Protein AF-A0A933R357-F1 (afdb_monomer_lite)

Radius of gyration: 15.15 Å; chains: 1; bounding box: 40×26×39 Å

Structure (mmCIF, N/CA/C/O backbone):
data_AF-A0A933R357-F1
#
_entry.id   AF-A0A933R357-F1
#
loop_
_atom_site.group_PDB
_atom_site.id
_atom_site.type_symbol
_atom_site.label_at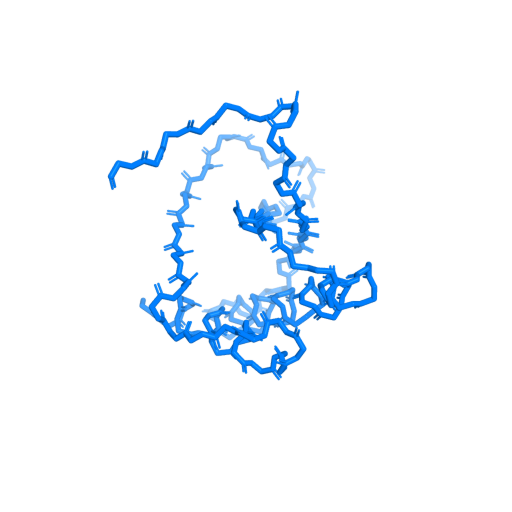om_id
_atom_site.label_alt_id
_atom_site.label_comp_id
_atom_site.label_asym_id
_atom_site.label_entity_id
_atom_site.label_seq_id
_atom_site.pdbx_PDB_ins_code
_atom_site.Cartn_x
_atom_site.Cartn_y
_atom_site.Cartn_z
_atom_site.occupancy
_atom_site.B_iso_or_equiv
_atom_site.auth_seq_id
_atom_site.auth_comp_id
_atom_site.auth_asym_id
_atom_site.auth_atom_id
_atom_site.pdbx_PDB_model_num
ATOM 1 N N . MET A 1 1 ? -2.578 -10.734 -13.767 1.00 63.75 1 MET A N 1
ATOM 2 C CA . MET A 1 1 ? -3.116 -11.257 -12.483 1.00 63.75 1 MET A CA 1
ATOM 3 C C . MET A 1 1 ? -2.096 -11.210 -11.349 1.00 63.75 1 MET A C 1
ATOM 5 O O . MET A 1 1 ? -2.511 -11.008 -10.215 1.00 63.75 1 MET A O 1
ATOM 9 N N . GLU A 1 2 ? -0.793 -11.350 -11.615 1.00 88.88 2 GLU A N 1
ATOM 10 C CA . GLU A 1 2 ? 0.225 -11.398 -10.553 1.00 88.88 2 GLU A CA 1
ATOM 11 C C . GLU A 1 2 ? 0.375 -10.117 -9.728 1.00 88.88 2 GLU A C 1
ATOM 13 O O . GLU A 1 2 ? 0.449 -10.218 -8.507 1.00 88.88 2 GLU A O 1
ATOM 18 N N . LEU A 1 3 ? 0.333 -8.926 -10.341 1.00 90.88 3 LEU A N 1
ATOM 19 C CA . LEU A 1 3 ? 0.472 -7.668 -9.595 1.00 90.88 3 LEU A CA 1
ATOM 20 C C . LEU A 1 3 ? -0.577 -7.529 -8.479 1.00 90.88 3 LEU A C 1
ATOM 22 O O . LEU A 1 3 ? -0.229 -7.236 -7.341 1.00 90.88 3 LEU A O 1
ATOM 26 N N . ARG A 1 4 ? -1.855 -7.835 -8.759 1.00 94.25 4 ARG A N 1
ATOM 27 C CA . ARG A 1 4 ? -2.924 -7.810 -7.739 1.00 94.25 4 ARG A CA 1
ATOM 28 C C . ARG A 1 4 ? -2.623 -8.741 -6.564 1.00 94.25 4 ARG A C 1
ATOM 30 O O . ARG A 1 4 ? -2.909 -8.389 -5.425 1.00 94.25 4 ARG A O 1
ATOM 37 N N . ARG A 1 5 ? -2.055 -9.920 -6.833 1.00 94.94 5 ARG A N 1
ATOM 38 C CA . ARG A 1 5 ? -1.668 -10.870 -5.784 1.00 94.94 5 ARG A CA 1
ATOM 39 C C . ARG A 1 5 ? -0.521 -10.310 -4.944 1.00 94.94 5 ARG A C 1
ATOM 41 O O . ARG A 1 5 ? -0.648 -10.281 -3.730 1.00 94.94 5 ARG A 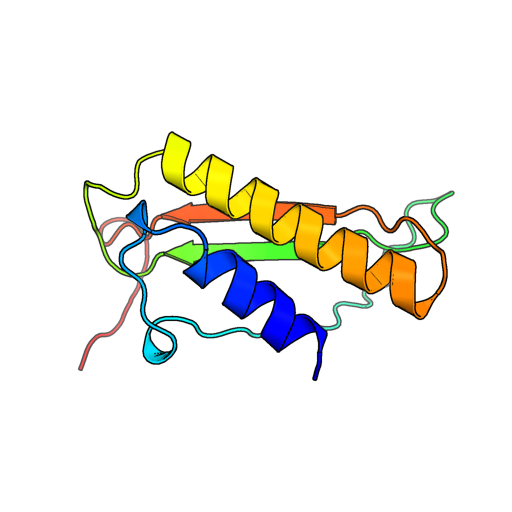O 1
ATOM 48 N N . LEU A 1 6 ? 0.535 -9.797 -5.577 1.00 95.44 6 LEU A N 1
ATOM 49 C CA . LEU A 1 6 ? 1.687 -9.210 -4.882 1.00 95.44 6 LEU A CA 1
ATOM 50 C C . LEU A 1 6 ? 1.289 -8.028 -3.991 1.00 95.44 6 LEU A C 1
ATOM 52 O O . LEU A 1 6 ? 1.706 -7.956 -2.839 1.00 95.44 6 LEU A O 1
ATOM 56 N N . LEU A 1 7 ? 0.441 -7.131 -4.499 1.00 96.56 7 LEU A N 1
ATOM 57 C CA . LEU A 1 7 ? -0.069 -5.996 -3.728 1.00 96.56 7 LEU A CA 1
ATOM 58 C C . LEU A 1 7 ? -0.938 -6.458 -2.547 1.00 96.56 7 LEU A C 1
ATOM 60 O O . LEU A 1 7 ? -0.808 -5.935 -1.442 1.00 96.56 7 LEU A O 1
ATOM 64 N N . ARG A 1 8 ? -1.782 -7.479 -2.743 1.00 96.62 8 ARG A N 1
ATOM 65 C CA . ARG A 1 8 ? -2.579 -8.071 -1.657 1.00 96.62 8 ARG A CA 1
ATOM 66 C C . ARG A 1 8 ? -1.692 -8.706 -0.588 1.00 96.62 8 ARG A C 1
ATOM 68 O O . ARG A 1 8 ? -1.906 -8.462 0.597 1.00 96.62 8 ARG A O 1
ATOM 75 N N . ASP A 1 9 ? -0.701 -9.490 -0.997 1.00 96.81 9 ASP A N 1
ATOM 76 C CA . ASP A 1 9 ? 0.241 -10.149 -0.092 1.00 96.81 9 ASP A CA 1
ATOM 77 C C . ASP A 1 9 ? 1.039 -9.103 0.710 1.00 96.81 9 ASP A C 1
ATOM 79 O O . ASP A 1 9 ? 1.212 -9.251 1.922 1.00 96.81 9 ASP A O 1
ATOM 83 N N . ALA A 1 10 ? 1.435 -7.994 0.072 1.00 97.50 10 ALA A N 1
ATOM 84 C CA . ALA A 1 10 ? 2.075 -6.863 0.739 1.00 97.50 10 ALA A CA 1
ATOM 85 C C . ALA A 1 10 ? 1.171 -6.245 1.820 1.00 97.50 10 ALA A C 1
ATOM 87 O O . ALA A 1 10 ? 1.625 -6.060 2.950 1.00 97.50 10 ALA A O 1
ATOM 88 N N . CYS A 1 11 ? -0.115 -6.010 1.535 1.00 96.12 11 CYS A N 1
ATOM 89 C CA . CYS A 1 11 ? -1.077 -5.540 2.541 1.00 96.12 11 CYS A CA 1
ATOM 90 C C . CYS A 1 11 ? -1.203 -6.513 3.727 1.00 96.12 11 CYS A C 1
ATOM 92 O O . CYS A 1 11 ? -1.145 -6.095 4.882 1.00 96.12 11 CYS A O 1
ATOM 94 N N . LEU A 1 12 ? -1.338 -7.817 3.456 1.00 96.44 12 LEU A N 1
ATOM 95 C CA . LEU A 1 12 ? -1.515 -8.860 4.480 1.00 96.44 12 LEU A CA 1
ATOM 96 C C . LEU A 1 12 ? -0.245 -9.145 5.302 1.00 96.44 12 LEU A C 1
ATOM 98 O O . LEU A 1 12 ? -0.311 -9.783 6.365 1.00 96.44 12 LEU A O 1
ATOM 102 N N . SER A 1 13 ? 0.915 -8.693 4.821 1.00 96.75 13 SER A N 1
ATOM 103 C CA . SER A 1 13 ? 2.186 -8.793 5.543 1.00 96.75 13 SER A CA 1
ATOM 104 C C . SER A 1 13 ? 2.258 -7.842 6.744 1.00 96.75 13 SER A C 1
ATOM 106 O O . SER A 1 13 ? 2.917 -8.163 7.733 1.00 96.75 13 SER A O 1
ATOM 108 N N . ILE A 1 14 ? 1.519 -6.724 6.712 1.00 95.88 14 ILE A N 1
ATOM 109 C CA . ILE A 1 14 ? 1.485 -5.728 7.789 1.00 95.88 14 ILE A CA 1
ATOM 110 C C . ILE A 1 14 ? 0.412 -6.117 8.812 1.00 95.88 14 ILE A C 1
ATOM 112 O O . ILE A 1 14 ? -0.764 -5.769 8.686 1.00 95.88 14 ILE A O 1
ATOM 116 N N . LYS A 1 15 ? 0.805 -6.875 9.840 1.00 93.31 15 LYS A N 1
ATOM 117 C CA . LYS A 1 15 ? -0.127 -7.457 10.823 1.00 93.31 15 LYS A CA 1
ATOM 118 C C . LYS A 1 15 ? -0.879 -6.407 11.638 1.00 93.31 15 LYS A C 1
ATOM 120 O O . LYS A 1 15 ? -2.035 -6.629 11.991 1.00 93.31 15 LYS A O 1
ATOM 125 N N . GLU A 1 16 ? -0.270 -5.249 11.859 1.00 93.25 16 GLU A N 1
ATOM 126 C CA . GLU A 1 16 ? -0.860 -4.116 12.574 1.00 93.25 16 GLU A CA 1
ATOM 127 C C . GLU A 1 16 ? -2.073 -3.508 11.844 1.00 93.25 16 GLU A C 1
ATOM 129 O O . GLU A 1 16 ? -2.895 -2.841 12.466 1.00 93.25 16 GLU A O 1
ATOM 134 N N . LEU A 1 17 ? -2.243 -3.759 10.537 1.00 90.94 17 LEU A N 1
ATOM 135 C CA . LEU A 1 17 ? -3.440 -3.314 9.814 1.00 90.94 17 LEU A CA 1
ATOM 136 C C . LEU A 1 17 ? -4.692 -4.130 10.168 1.00 90.94 17 LEU A C 1
ATOM 138 O O . LEU A 1 17 ? -5.805 -3.648 9.918 1.00 90.94 17 LEU A O 1
ATOM 142 N N . LYS A 1 18 ? -4.511 -5.337 10.731 1.00 91.31 18 L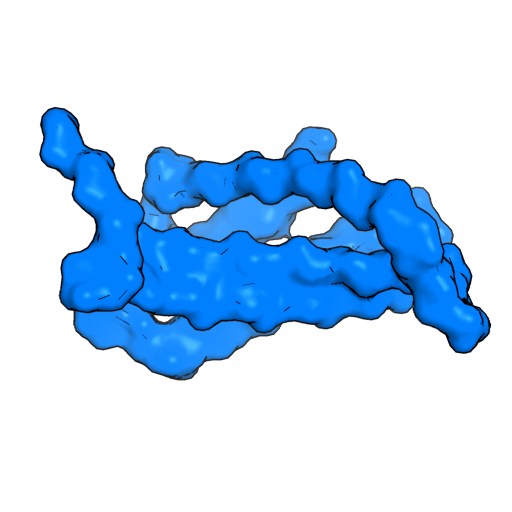YS A N 1
ATOM 143 C CA . LYS A 1 18 ? -5.579 -6.296 11.060 1.00 91.31 18 LYS A CA 1
ATOM 144 C C . LYS A 1 18 ? -6.532 -6.532 9.880 1.00 91.31 18 LYS A C 1
ATOM 146 O O . LYS A 1 18 ? -7.745 -6.473 10.037 1.00 91.31 18 LYS A O 1
ATOM 151 N N . LEU A 1 19 ? -5.965 -6.735 8.690 1.00 90.88 19 LEU A N 1
ATOM 152 C CA . LEU A 1 19 ? -6.714 -7.010 7.463 1.00 90.88 19 LEU A CA 1
ATOM 153 C C . LEU A 1 19 ? -6.767 -8.511 7.185 1.00 90.88 19 LEU A C 1
ATOM 155 O O . LEU A 1 19 ? -5.787 -9.234 7.374 1.00 90.88 19 LEU A O 1
ATOM 159 N N . SER A 1 20 ? -7.901 -8.947 6.662 1.00 92.94 20 SER A N 1
ATOM 160 C CA . SER A 1 20 ? -8.089 -10.209 5.964 1.00 92.94 20 SER A CA 1
ATOM 161 C C . SER A 1 20 ? -8.107 -9.981 4.449 1.00 92.94 20 SER A C 1
ATOM 163 O O . SER A 1 20 ? -8.155 -8.850 3.963 1.00 92.94 20 SER A O 1
ATOM 165 N N . ALA A 1 21 ? -8.074 -11.061 3.667 1.00 92.62 21 ALA A N 1
ATOM 166 C CA . ALA A 1 21 ? -8.106 -10.951 2.209 1.00 92.62 21 ALA A CA 1
ATOM 167 C C . ALA A 1 21 ? -9.414 -10.338 1.674 1.00 92.62 21 ALA A C 1
ATOM 169 O O . ALA A 1 21 ? -9.395 -9.761 0.588 1.00 92.62 21 ALA A O 1
ATOM 170 N N . SER A 1 22 ? -10.526 -10.461 2.409 1.00 91.12 22 SER A N 1
ATOM 171 C CA . SER A 1 22 ? -11.817 -9.860 2.048 1.00 91.12 22 SER A CA 1
ATOM 172 C C . SER A 1 22 ? -11.878 -8.356 2.304 1.00 91.12 22 SER A C 1
ATOM 174 O O . SER A 1 22 ? -12.704 -7.686 1.698 1.00 91.12 22 SER A O 1
ATOM 176 N N . ASP A 1 23 ? -10.985 -7.815 3.137 1.00 90.44 23 ASP A N 1
ATOM 177 C CA . ASP A 1 23 ? -10.938 -6.378 3.444 1.00 90.44 23 ASP A CA 1
ATOM 178 C C . ASP A 1 23 ? -10.172 -5.570 2.382 1.00 90.44 23 ASP A C 1
ATOM 180 O O . ASP A 1 23 ? -10.017 -4.357 2.510 1.00 90.44 23 ASP A O 1
ATOM 184 N N . ILE A 1 24 ? -9.630 -6.238 1.356 1.00 93.12 24 ILE A N 1
ATOM 185 C CA . ILE A 1 24 ? -8.721 -5.642 0.377 1.00 93.12 24 ILE A CA 1
ATOM 186 C C . ILE A 1 24 ? -9.350 -5.694 -1.014 1.00 93.12 24 ILE A C 1
ATOM 188 O O . ILE A 1 24 ? -9.428 -6.751 -1.650 1.00 93.12 24 ILE A O 1
ATOM 192 N N . VAL A 1 25 ? -9.701 -4.518 -1.525 1.00 92.44 25 VAL A N 1
ATOM 193 C CA . VAL A 1 25 ? -10.100 -4.304 -2.918 1.00 92.44 25 VAL A CA 1
ATOM 194 C C . VAL A 1 25 ? -8.931 -3.662 -3.663 1.00 92.44 25 VAL A C 1
ATOM 196 O O . VAL A 1 25 ? -8.287 -2.752 -3.148 1.00 92.44 25 VAL A O 1
ATOM 199 N N . ILE A 1 26 ? -8.613 -4.174 -4.855 1.00 93.06 26 ILE A N 1
ATOM 200 C CA . ILE A 1 26 ? -7.510 -3.668 -5.684 1.00 93.06 26 ILE A CA 1
ATOM 201 C C . ILE A 1 26 ? -8.035 -3.401 -7.084 1.00 93.06 26 ILE A C 1
ATOM 203 O O . ILE A 1 26 ? -8.265 -4.329 -7.869 1.00 93.06 26 ILE A O 1
ATOM 207 N N . GLU A 1 27 ? -8.143 -2.121 -7.402 1.00 90.25 27 GLU A N 1
ATOM 208 C CA . GLU A 1 27 ? -8.473 -1.631 -8.730 1.00 90.25 27 GLU A CA 1
ATOM 209 C C . GLU A 1 27 ? -7.204 -1.112 -9.399 1.00 90.25 27 GLU A C 1
ATOM 211 O O . GLU A 1 27 ? -6.368 -0.470 -8.769 1.00 90.25 27 GLU A O 1
ATOM 216 N N . ILE A 1 28 ? -7.025 -1.460 -10.671 1.00 87.38 28 ILE A N 1
ATOM 217 C CA . ILE A 1 28 ? -5.866 -1.044 -11.461 1.00 87.38 28 ILE A CA 1
ATOM 218 C C . ILE A 1 28 ? -6.427 -0.301 -12.655 1.00 87.38 28 ILE A C 1
ATOM 220 O O . ILE A 1 28 ? -7.187 -0.881 -13.433 1.00 87.38 28 ILE A O 1
ATOM 224 N N . TRP A 1 29 ? -6.041 0.961 -12.762 1.00 81.94 29 TRP A N 1
ATOM 225 C CA . TRP A 1 29 ? -6.462 1.869 -13.811 1.00 81.94 29 TRP A CA 1
ATOM 226 C C . TRP A 1 29 ? -5.257 2.140 -14.701 1.00 81.94 29 TRP A C 1
ATOM 228 O O . TRP A 1 29 ? -4.218 2.581 -14.213 1.00 81.94 29 TRP A O 1
ATOM 238 N N . ASP 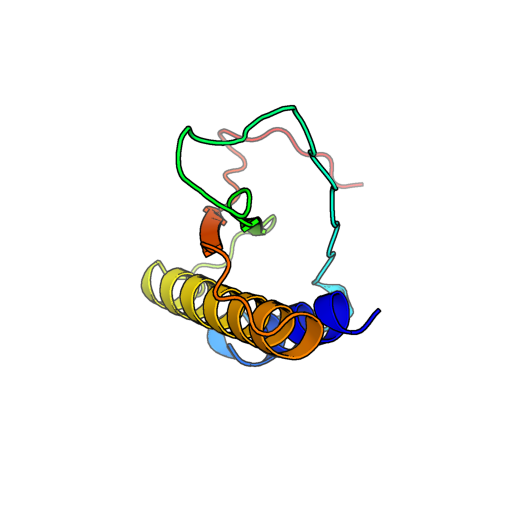A 1 30 ? -5.389 1.859 -15.992 1.00 75.88 30 ASP A N 1
ATOM 239 C CA . ASP A 1 30 ? -4.419 2.320 -16.978 1.00 75.88 30 ASP A CA 1
ATOM 240 C C . ASP A 1 30 ? -4.805 3.749 -17.356 1.00 75.88 30 ASP A C 1
ATOM 242 O O . ASP A 1 30 ? -5.747 3.987 -18.112 1.00 75.88 30 ASP A O 1
ATOM 246 N N . VAL A 1 31 ? -4.130 4.706 -16.726 1.00 65.19 31 VAL A N 1
ATOM 247 C CA . VAL A 1 31 ? -4.312 6.133 -16.986 1.00 65.19 31 VAL A CA 1
ATOM 248 C C . VAL A 1 31 ? -3.171 6.574 -17.898 1.00 65.19 31 VAL A C 1
ATOM 250 O O . VAL A 1 31 ? -2.349 7.409 -17.536 1.00 65.19 31 VAL A O 1
ATOM 253 N N . SER A 1 32 ? -3.088 5.985 -19.091 1.00 61.25 32 SER A N 1
ATOM 254 C CA . SER A 1 32 ? -2.187 6.409 -20.171 1.00 61.25 32 SER A CA 1
ATOM 255 C C . SER A 1 32 ? -2.657 7.746 -20.763 1.00 61.25 32 SER A C 1
ATOM 257 O O . SER A 1 32 ? -3.021 7.873 -21.928 1.00 61.25 32 SER A O 1
ATOM 259 N N . VAL A 1 33 ? -2.686 8.787 -19.933 1.00 52.38 33 VAL A N 1
ATOM 260 C CA . VAL A 1 33 ? -3.056 10.147 -20.331 1.00 52.38 33 VAL A CA 1
ATOM 261 C C . VAL A 1 33 ? -1.781 10.891 -20.687 1.00 52.38 33 VAL A C 1
ATOM 263 O O . VAL A 1 33 ? -1.321 11.676 -19.877 1.00 52.38 33 VAL A O 1
ATOM 266 N N . ASN A 1 34 ? -1.192 10.622 -21.861 1.00 47.91 34 ASN A N 1
ATOM 267 C CA . ASN A 1 34 ? -0.146 11.431 -22.527 1.00 47.91 34 ASN A CA 1
ATOM 268 C C . ASN A 1 34 ? 0.997 11.999 -21.645 1.00 47.91 34 ASN A C 1
ATOM 270 O O . ASN A 1 34 ? 1.688 12.929 -22.055 1.00 47.91 34 ASN A O 1
ATOM 274 N N . ALA A 1 35 ? 1.219 11.453 -20.451 1.00 50.47 35 ALA A N 1
ATOM 275 C CA . ALA A 1 35 ? 2.110 11.989 -19.435 1.00 50.47 35 ALA A CA 1
ATOM 276 C C . ALA A 1 35 ? 3.482 11.348 -19.596 1.00 50.47 35 ALA A C 1
ATOM 278 O O . ALA A 1 35 ? 4.021 10.743 -18.675 1.00 50.47 35 ALA A O 1
ATOM 279 N N . PHE A 1 36 ? 4.041 11.462 -20.797 1.00 53.25 36 PHE A N 1
ATOM 280 C CA . PHE A 1 36 ? 5.484 11.397 -20.907 1.00 53.25 36 PHE A CA 1
ATOM 281 C C . PHE A 1 36 ? 5.990 12.692 -20.283 1.00 53.25 36 PHE A C 1
ATOM 283 O O . PHE A 1 36 ? 5.885 13.766 -20.876 1.00 53.25 36 PHE A O 1
ATOM 290 N N . VAL A 1 37 ? 6.461 12.606 -19.040 1.00 57.91 37 VAL A N 1
ATOM 291 C CA . VAL A 1 37 ? 7.353 13.636 -18.515 1.00 57.91 37 VAL A CA 1
ATOM 292 C C . VAL A 1 37 ? 8.544 13.652 -19.466 1.00 57.91 37 VAL A C 1
ATOM 294 O O . VAL A 1 37 ? 9.113 12.604 -19.767 1.00 57.91 37 VAL A O 1
ATOM 297 N N . GLU A 1 38 ? 8.850 14.818 -20.025 1.00 57.81 38 GLU A N 1
ATOM 298 C CA . GLU A 1 38 ? 9.893 14.977 -21.035 1.00 57.81 38 GLU A CA 1
ATOM 299 C C . GLU A 1 38 ? 11.218 14.398 -20.495 1.00 57.81 38 GLU A C 1
ATOM 301 O O . GLU A 1 38 ? 11.790 14.926 -19.544 1.00 57.81 38 GLU A O 1
ATOM 306 N N . GLY A 1 39 ? 11.669 13.269 -21.057 1.00 63.00 39 GLY A N 1
ATOM 307 C CA . GLY A 1 39 ? 12.885 12.565 -20.630 1.00 63.00 39 GLY A CA 1
ATOM 308 C C . GLY A 1 39 ? 12.693 11.278 -19.815 1.00 63.00 39 GLY A C 1
ATOM 309 O O . GLY A 1 39 ? 13.698 10.632 -19.522 1.00 63.00 39 GLY A O 1
ATOM 310 N N . GLU A 1 40 ? 11.466 10.861 -19.487 1.00 63.69 40 GLU A N 1
ATOM 311 C CA . GLU A 1 40 ? 11.217 9.569 -18.828 1.00 63.69 40 GLU A CA 1
ATOM 312 C C . GLU A 1 40 ? 10.717 8.497 -19.808 1.00 63.69 40 GLU A C 1
ATOM 314 O O . GLU A 1 40 ? 9.795 8.725 -20.592 1.00 63.69 40 GLU A O 1
ATOM 319 N N . GLU A 1 41 ? 11.327 7.307 -19.752 1.00 69.44 41 GLU A N 1
ATOM 320 C CA . GLU A 1 41 ? 10.931 6.151 -20.575 1.00 69.44 41 GLU A CA 1
ATOM 321 C C . GLU A 1 41 ? 9.555 5.596 -20.180 1.00 69.44 41 GLU A C 1
ATOM 323 O O . GLU A 1 41 ? 8.870 5.005 -21.013 1.00 69.44 41 GLU A O 1
ATOM 328 N N . HIS A 1 42 ? 9.139 5.815 -18.928 1.00 72.88 42 HIS A N 1
ATOM 329 C CA . HIS A 1 42 ? 7.919 5.257 -18.351 1.00 72.88 42 HIS A CA 1
ATOM 330 C C . HIS A 1 42 ? 7.172 6.307 -17.532 1.00 72.88 42 HIS A C 1
ATOM 332 O O . HIS A 1 42 ? 7.784 7.086 -16.808 1.00 72.88 42 HIS A O 1
ATOM 338 N N . ALA A 1 43 ? 5.840 6.296 -17.593 1.00 77.44 43 ALA A N 1
ATOM 339 C CA . ALA A 1 43 ? 5.028 7.087 -16.674 1.00 77.44 43 ALA A CA 1
ATOM 340 C C . ALA A 1 43 ? 5.124 6.514 -15.242 1.00 77.44 43 ALA A C 1
ATOM 342 O O . ALA A 1 43 ? 5.211 5.291 -15.077 1.00 77.44 43 ALA A O 1
ATOM 343 N N . PRO A 1 44 ? 5.069 7.354 -14.192 1.00 82.31 44 PRO A N 1
ATOM 344 C CA . PRO A 1 44 ? 5.118 6.878 -12.816 1.00 82.31 44 PRO A CA 1
ATOM 345 C C . PRO A 1 44 ? 3.907 5.998 -12.486 1.00 82.31 44 PRO A C 1
ATOM 347 O O . PRO A 1 44 ? 2.757 6.335 -12.775 1.00 82.31 44 PRO A O 1
ATOM 350 N N . VAL A 1 45 ? 4.160 4.877 -11.811 1.00 87.50 45 VAL A N 1
ATOM 351 C CA . VAL A 1 45 ? 3.114 4.028 -11.237 1.00 87.50 45 VAL A CA 1
ATOM 352 C C . VAL A 1 45 ? 2.669 4.646 -9.920 1.00 87.50 45 VAL A C 1
ATOM 354 O O . VAL A 1 45 ? 3.406 4.637 -8.934 1.00 87.50 45 VAL A O 1
ATOM 357 N N . VAL A 1 46 ? 1.438 5.145 -9.884 1.00 90.75 46 VAL A N 1
ATOM 358 C CA . VAL A 1 46 ? 0.856 5.735 -8.676 1.00 90.75 46 VAL A CA 1
ATOM 359 C C . VAL A 1 46 ? -0.091 4.740 -8.015 1.00 90.75 46 VAL A C 1
ATOM 361 O O . VAL A 1 46 ? -1.060 4.281 -8.617 1.00 90.75 46 VAL A O 1
ATOM 364 N N . ILE A 1 47 ? 0.167 4.425 -6.747 1.00 93.50 47 ILE A N 1
ATOM 365 C CA . ILE A 1 47 ? -0.687 3.575 -5.915 1.00 93.50 47 ILE A CA 1
ATOM 366 C C . ILE A 1 47 ? -1.359 4.451 -4.862 1.00 93.50 47 ILE A C 1
ATOM 368 O O . ILE A 1 47 ? -0.706 4.976 -3.957 1.00 93.50 47 ILE A O 1
ATOM 372 N N . VAL A 1 48 ? -2.680 4.577 -4.946 1.00 93.44 48 VAL A N 1
ATOM 373 C CA . VAL A 1 48 ? -3.485 5.249 -3.922 1.00 93.44 48 VAL A CA 1
ATOM 374 C C . VAL A 1 48 ? -4.185 4.194 -3.079 1.00 93.44 48 VAL A C 1
ATOM 376 O O . VAL A 1 48 ? -4.869 3.319 -3.602 1.00 93.4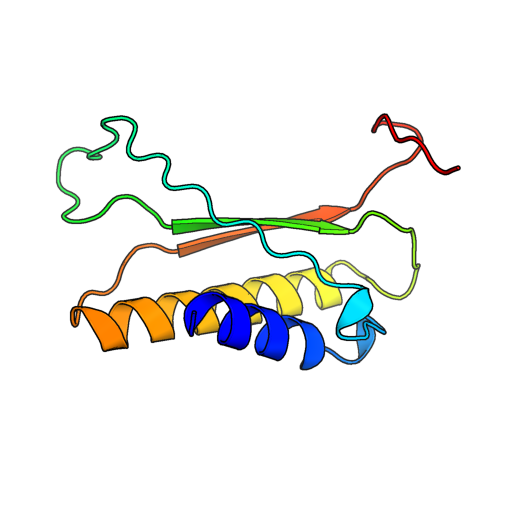4 48 VAL A O 1
ATOM 379 N N . VAL A 1 49 ? -4.001 4.277 -1.766 1.00 93.38 49 VAL A N 1
ATOM 380 C CA . VAL A 1 49 ? -4.630 3.384 -0.794 1.00 93.38 49 VAL A CA 1
ATOM 381 C C . VAL A 1 49 ? -5.571 4.196 0.073 1.00 93.38 49 VAL A C 1
ATOM 383 O O . VAL A 1 49 ? -5.142 5.149 0.722 1.00 93.38 49 VAL A O 1
ATOM 386 N N . GLU A 1 50 ? -6.831 3.783 0.136 1.00 91.00 50 GLU A N 1
ATOM 387 C CA . GLU A 1 50 ? -7.840 4.395 0.998 1.00 91.00 50 GLU A CA 1
ATOM 388 C C . GLU A 1 50 ? -8.251 3.419 2.099 1.00 91.00 50 GLU A C 1
ATOM 390 O O . GLU A 1 50 ? -8.741 2.320 1.847 1.00 91.00 50 GLU A O 1
ATOM 395 N N . LEU A 1 51 ? -8.020 3.810 3.352 1.00 89.06 51 LEU A N 1
ATOM 396 C CA . LEU A 1 51 ? -8.415 3.026 4.518 1.00 89.06 51 LEU A CA 1
ATOM 397 C C . LEU A 1 51 ? -9.793 3.493 4.994 1.00 89.06 51 LEU A C 1
ATOM 399 O O . LEU A 1 51 ? -9.859 4.408 5.809 1.00 89.06 51 LEU A O 1
ATOM 403 N N . LEU A 1 52 ? -10.857 2.860 4.486 1.00 81.38 52 LEU A N 1
ATOM 404 C CA . LEU A 1 52 ? -12.268 3.269 4.635 1.00 81.38 52 LEU A CA 1
ATOM 405 C C . LEU A 1 52 ? -12.844 3.200 6.057 1.00 81.38 52 LEU A C 1
ATOM 407 O O . LEU A 1 52 ? -13.833 3.862 6.351 1.00 81.38 52 LEU A O 1
ATOM 411 N N . PHE A 1 53 ? -12.238 2.427 6.957 1.00 78.12 53 PHE A N 1
ATOM 412 C CA . PHE A 1 53 ? -12.736 2.273 8.324 1.00 78.12 53 PHE A CA 1
ATOM 413 C C . PHE A 1 53 ? -11.711 2.716 9.341 1.00 78.12 53 PHE A C 1
ATOM 415 O O . PHE A 1 53 ? -10.522 2.372 9.240 1.00 78.12 53 PHE A O 1
ATOM 422 N N . ASP A 1 54 ? -12.203 3.441 10.343 1.00 74.25 54 ASP A N 1
ATOM 423 C CA . ASP A 1 54 ? -11.334 3.937 11.380 1.00 74.25 54 ASP A CA 1
ATOM 424 C C . ASP A 1 54 ? -10.823 2.807 12.276 1.00 74.25 54 ASP A C 1
ATOM 426 O O . ASP A 1 54 ? -11.567 1.929 12.711 1.00 74.25 54 ASP A O 1
ATOM 430 N N . ASN A 1 55 ? -9.522 2.828 12.538 1.00 81.44 55 ASN A N 1
ATOM 431 C CA . ASN A 1 55 ? -8.880 1.928 13.476 1.00 81.44 55 ASN A CA 1
ATOM 432 C C . ASN A 1 55 ? -7.682 2.663 14.098 1.00 81.44 55 ASN A C 1
ATOM 434 O O . ASN A 1 55 ? -6.733 2.988 13.373 1.00 81.44 55 ASN A O 1
ATOM 438 N N . PRO A 1 56 ? -7.694 2.916 15.420 1.00 81.06 56 PRO A N 1
ATOM 439 C CA . PRO A 1 56 ? -6.660 3.703 16.090 1.00 81.06 56 PRO A CA 1
ATOM 440 C C . PRO A 1 56 ? -5.266 3.064 16.016 1.00 81.06 56 PRO A C 1
ATOM 442 O O . PRO A 1 56 ? -4.267 3.773 16.105 1.00 81.06 56 PRO A O 1
ATOM 445 N N . GLU A 1 57 ? -5.176 1.750 15.800 1.00 86.25 57 GLU A N 1
ATOM 446 C CA . GLU A 1 57 ? -3.900 1.042 15.664 1.00 86.25 57 GLU A CA 1
ATOM 447 C C . GLU A 1 57 ? -3.240 1.247 14.291 1.00 86.25 57 GLU A C 1
ATOM 449 O O . GLU A 1 57 ? -2.045 1.004 14.135 1.00 86.25 57 GLU A O 1
ATOM 454 N N . ARG A 1 58 ? -3.973 1.754 13.289 1.00 88.94 58 ARG A N 1
ATOM 455 C CA . ARG A 1 58 ? -3.436 2.077 11.955 1.00 88.94 58 ARG A CA 1
ATOM 456 C C . ARG A 1 58 ? -2.730 3.436 11.968 1.00 88.94 58 ARG A C 1
ATOM 458 O O . ARG A 1 58 ? -3.116 4.368 11.250 1.00 88.94 58 ARG A O 1
ATOM 465 N N . THR A 1 59 ? -1.702 3.552 12.810 1.00 92.62 59 THR A N 1
ATOM 466 C CA . THR A 1 59 ? -0.916 4.779 13.016 1.00 92.62 59 THR A CA 1
ATOM 467 C C . THR A 1 59 ? -0.209 5.236 11.738 1.00 92.62 59 THR A C 1
ATOM 469 O O . THR A 1 59 ? -0.192 4.545 10.715 1.00 92.62 59 THR A O 1
ATOM 472 N N . ILE A 1 60 ? 0.404 6.422 11.772 1.00 92.38 60 ILE A N 1
ATOM 473 C CA . ILE A 1 60 ? 1.183 6.912 10.631 1.00 92.38 60 ILE A CA 1
ATOM 474 C C . ILE A 1 60 ? 2.380 6.003 10.313 1.00 92.38 60 ILE A C 1
ATOM 476 O O . ILE A 1 60 ? 2.682 5.792 9.142 1.00 92.38 60 ILE A O 1
ATOM 480 N N . GLU A 1 61 ? 3.008 5.396 11.319 1.00 95.75 61 GLU A N 1
ATOM 481 C CA . GLU A 1 61 ? 4.087 4.417 11.157 1.00 95.75 61 GLU A CA 1
ATOM 482 C C . GLU A 1 61 ? 3.593 3.161 10.439 1.00 95.75 61 GLU A C 1
ATOM 484 O O . GLU A 1 61 ? 4.242 2.694 9.504 1.00 95.75 61 GLU A O 1
ATOM 489 N N . VAL A 1 62 ? 2.421 2.643 10.818 1.00 95.06 62 VAL A N 1
ATOM 490 C CA . VAL A 1 62 ? 1.806 1.488 10.145 1.00 95.06 62 VAL A CA 1
ATOM 491 C C . VAL A 1 62 ? 1.477 1.823 8.687 1.00 95.06 62 VAL A C 1
ATOM 493 O O . VAL A 1 62 ? 1.755 1.029 7.789 1.00 95.06 62 VAL A O 1
ATOM 496 N N . ARG A 1 63 ? 0.963 3.029 8.417 1.00 94.75 63 ARG A N 1
ATOM 497 C CA . ARG A 1 63 ? 0.704 3.492 7.044 1.00 94.75 63 ARG A CA 1
ATOM 498 C C . ARG A 1 63 ? 1.985 3.667 6.225 1.00 94.75 63 ARG A C 1
ATOM 500 O O . ARG A 1 63 ? 1.982 3.331 5.046 1.00 94.75 63 ARG A O 1
ATOM 507 N N . ARG A 1 64 ? 3.087 4.130 6.827 1.00 96.75 64 ARG A N 1
ATOM 508 C CA . ARG A 1 64 ? 4.402 4.192 6.160 1.00 96.75 64 ARG A CA 1
ATOM 509 C C . ARG A 1 64 ? 4.917 2.801 5.798 1.00 96.75 64 ARG A C 1
ATOM 511 O O . ARG A 1 64 ? 5.345 2.608 4.666 1.00 96.75 64 ARG A O 1
ATOM 518 N N . LYS A 1 65 ? 4.808 1.830 6.715 1.00 97.31 65 LYS A N 1
ATOM 519 C CA . LYS A 1 65 ? 5.153 0.424 6.438 1.00 97.31 65 LYS A CA 1
ATOM 520 C C . LYS A 1 65 ? 4.346 -0.129 5.261 1.00 97.31 65 LYS A C 1
ATOM 522 O O . LYS A 1 65 ? 4.912 -0.774 4.385 1.00 97.31 65 LYS A O 1
ATOM 527 N N . LEU A 1 66 ? 3.042 0.158 5.219 1.00 97.00 66 LEU A N 1
ATOM 528 C CA . LEU A 1 66 ? 2.180 -0.235 4.103 1.00 97.00 66 LEU A CA 1
ATOM 529 C C . LEU A 1 66 ? 2.621 0.412 2.782 1.00 97.00 66 LEU A C 1
ATOM 531 O O . LEU A 1 66 ? 2.753 -0.289 1.781 1.00 97.00 66 LEU A O 1
ATOM 535 N N . ALA A 1 67 ? 2.882 1.723 2.787 1.00 97.62 67 ALA A N 1
ATOM 536 C CA . ALA A 1 67 ? 3.333 2.448 1.602 1.00 97.62 67 ALA A CA 1
ATOM 537 C C . ALA A 1 67 ? 4.632 1.853 1.033 1.00 97.62 67 ALA A C 1
ATOM 539 O O . ALA A 1 67 ? 4.729 1.579 -0.161 1.00 97.62 67 ALA A O 1
ATOM 540 N N . GLU A 1 68 ? 5.607 1.586 1.904 1.00 97.94 68 GLU A N 1
ATOM 541 C CA . GLU A 1 68 ? 6.886 0.987 1.525 1.00 97.94 68 GLU A CA 1
ATOM 542 C C . GLU A 1 68 ? 6.719 -0.441 0.985 1.00 97.94 68 GLU A C 1
ATOM 544 O O . GLU A 1 68 ? 7.314 -0.789 -0.037 1.00 97.94 68 GLU A O 1
ATOM 549 N N . ALA A 1 69 ? 5.898 -1.269 1.639 1.00 97.81 69 ALA A N 1
ATOM 550 C CA . ALA A 1 69 ? 5.651 -2.645 1.212 1.00 97.81 69 ALA A CA 1
ATOM 551 C C . ALA A 1 69 ? 5.007 -2.704 -0.181 1.00 97.81 69 ALA A C 1
ATOM 553 O O . ALA A 1 69 ? 5.449 -3.477 -1.034 1.00 97.81 69 ALA A O 1
ATOM 554 N N . LEU A 1 70 ? 4.010 -1.854 -0.437 1.00 97.50 70 LEU A N 1
ATOM 555 C CA . LEU A 1 70 ? 3.360 -1.749 -1.744 1.00 97.50 70 LEU A CA 1
ATOM 556 C C . LEU A 1 70 ? 4.316 -1.220 -2.814 1.00 97.50 70 LEU A C 1
ATOM 558 O O . LEU A 1 70 ? 4.375 -1.783 -3.906 1.00 97.50 70 LEU A O 1
ATOM 562 N N . GLY A 1 71 ? 5.109 -0.195 -2.487 1.00 95.88 71 GLY A N 1
ATOM 563 C CA . GLY A 1 71 ? 6.101 0.367 -3.401 1.00 95.88 71 GLY A CA 1
ATOM 564 C C . GLY A 1 71 ? 7.141 -0.671 -3.824 1.00 95.88 71 GLY A C 1
ATOM 565 O O . GLY A 1 71 ? 7.420 -0.824 -5.012 1.00 95.88 71 GLY A O 1
ATOM 566 N N . LYS A 1 72 ? 7.657 -1.459 -2.870 1.00 95.88 72 LYS A N 1
ATOM 567 C CA . LYS A 1 72 ? 8.580 -2.571 -3.150 1.00 95.88 72 LYS A CA 1
ATOM 568 C C . LYS A 1 72 ? 7.932 -3.659 -4.002 1.00 95.88 72 LYS A C 1
ATOM 570 O O . LYS A 1 72 ? 8.563 -4.135 -4.942 1.00 95.88 72 LYS A O 1
ATOM 575 N N . ALA A 1 73 ? 6.692 -4.041 -3.694 1.00 95.56 73 ALA A N 1
ATOM 576 C CA . ALA A 1 73 ? 5.971 -5.068 -4.442 1.00 95.56 73 ALA A CA 1
ATOM 577 C C . ALA A 1 73 ? 5.735 -4.654 -5.903 1.00 95.56 73 ALA A C 1
ATOM 579 O O . ALA A 1 73 ? 6.011 -5.436 -6.813 1.00 95.56 73 ALA A O 1
ATOM 580 N N . ALA A 1 74 ? 5.284 -3.419 -6.134 1.00 93.56 74 ALA A N 1
ATOM 581 C CA . ALA A 1 74 ? 5.090 -2.891 -7.479 1.00 93.56 74 ALA A CA 1
ATOM 582 C C . ALA A 1 74 ? 6.416 -2.752 -8.227 1.00 93.56 74 ALA A C 1
ATOM 584 O O . ALA A 1 74 ? 6.547 -3.293 -9.321 1.00 93.56 74 ALA A O 1
ATOM 585 N N . LYS A 1 75 ? 7.433 -2.124 -7.622 1.00 92.56 75 LYS A N 1
ATOM 586 C CA . LYS A 1 75 ? 8.754 -1.981 -8.250 1.00 92.56 75 LYS A CA 1
ATOM 587 C C . LYS A 1 75 ? 9.344 -3.336 -8.643 1.00 92.56 75 LYS A C 1
ATOM 589 O O . LYS A 1 75 ? 9.841 -3.486 -9.756 1.00 92.56 75 LYS A O 1
ATOM 594 N N . GLY A 1 76 ? 9.247 -4.325 -7.752 1.00 92.81 76 GLY A N 1
ATOM 595 C CA . GLY A 1 7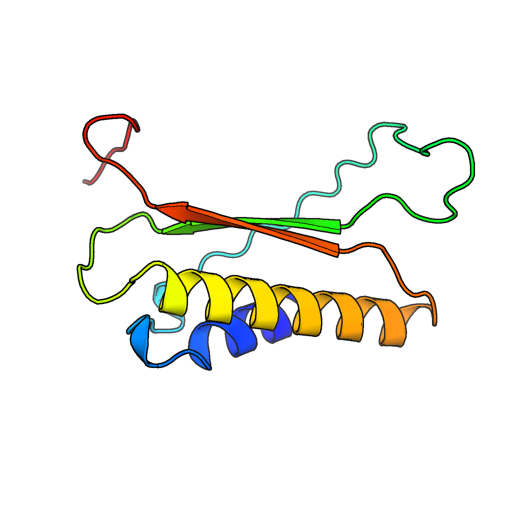6 ? 9.656 -5.700 -8.024 1.00 92.81 76 GLY A CA 1
ATOM 596 C C . GLY A 1 76 ? 8.913 -6.307 -9.213 1.00 92.81 76 GLY A C 1
ATOM 597 O O . GLY A 1 76 ? 9.552 -6.874 -10.091 1.00 92.81 76 GLY A O 1
ATOM 598 N N . TYR A 1 77 ? 7.589 -6.147 -9.283 1.00 92.62 77 TYR A N 1
ATOM 599 C CA . TYR A 1 77 ? 6.793 -6.612 -10.421 1.00 92.62 77 TYR A CA 1
ATOM 600 C C . TYR A 1 77 ? 7.248 -5.994 -11.747 1.00 92.62 77 TYR A C 1
ATOM 602 O O . TYR A 1 77 ? 7.544 -6.739 -12.676 1.00 92.62 77 TYR A O 1
ATOM 610 N N . TYR A 1 78 ? 7.362 -4.665 -11.819 1.00 87.94 78 TYR A N 1
ATOM 611 C CA . TYR A 1 78 ? 7.764 -3.977 -13.050 1.00 87.94 78 TYR A CA 1
ATOM 612 C C . TYR A 1 78 ? 9.190 -4.349 -13.479 1.00 87.94 78 TYR A C 1
ATOM 614 O O . TYR A 1 78 ? 9.420 -4.697 -14.631 1.00 87.94 78 TYR A O 1
ATOM 622 N N . THR A 1 79 ? 10.111 -4.462 -12.518 1.00 90.00 79 THR A N 1
ATOM 623 C CA . THR A 1 79 ? 11.481 -4.923 -12.796 1.00 90.00 79 THR A CA 1
ATOM 624 C C . THR A 1 79 ? 11.502 -6.345 -13.374 1.00 90.00 79 THR A C 1
ATOM 626 O O . THR A 1 79 ? 12.324 -6.648 -14.233 1.00 90.00 79 THR A O 1
ATOM 629 N N . MET A 1 80 ? 10.607 -7.235 -12.926 1.00 89.06 80 MET A N 1
ATOM 630 C CA . MET A 1 80 ? 10.534 -8.614 -13.426 1.00 89.06 80 MET A CA 1
ATOM 631 C C . MET A 1 80 ? 9.950 -8.721 -14.839 1.00 89.06 80 MET A C 1
ATOM 633 O O . MET A 1 80 ? 10.344 -9.627 -15.571 1.00 89.06 80 MET A O 1
ATOM 637 N N . ILE A 1 81 ? 8.998 -7.861 -15.215 1.00 87.69 81 ILE A N 1
ATOM 638 C CA . ILE A 1 81 ? 8.275 -8.009 -16.490 1.00 87.69 81 ILE A CA 1
ATOM 639 C C . ILE A 1 81 ? 9.008 -7.395 -17.684 1.00 87.69 81 ILE A C 1
ATOM 641 O O . ILE A 1 81 ? 8.898 -7.939 -18.780 1.00 87.69 81 ILE A O 1
ATOM 645 N N . ASP A 1 82 ? 9.744 -6.298 -17.496 1.00 83.31 82 ASP A N 1
ATOM 646 C CA . ASP A 1 82 ? 10.400 -5.581 -18.600 1.00 83.31 82 ASP A CA 1
ATOM 647 C C . ASP A 1 82 ? 11.836 -5.127 -18.289 1.00 83.31 82 ASP A C 1
ATOM 649 O O . ASP A 1 82 ? 12.463 -4.452 -19.104 1.00 83.31 82 ASP A O 1
ATOM 653 N N . GLY A 1 83 ? 12.377 -5.502 -17.123 1.00 80.31 83 GLY A N 1
ATOM 654 C CA . GLY A 1 83 ? 13.730 -5.136 -16.700 1.00 80.31 83 GLY A CA 1
ATOM 655 C C . GLY A 1 83 ? 13.908 -3.661 -16.327 1.00 80.31 83 GLY A C 1
ATOM 656 O O . GLY A 1 83 ? 15.014 -3.271 -15.951 1.00 80.31 83 GLY A O 1
ATOM 657 N N . SER A 1 84 ? 12.853 -2.845 -16.400 1.00 77.88 84 SER A N 1
ATOM 658 C CA . SER A 1 84 ? 12.912 -1.404 -16.172 1.00 77.88 84 SER A CA 1
ATOM 659 C C . SER A 1 84 ? 12.583 -1.054 -14.722 1.00 77.88 84 SER A C 1
ATOM 661 O O . SER A 1 84 ? 11.725 -1.654 -14.071 1.00 77.88 84 SER A O 1
ATOM 663 N N . SER A 1 85 ? 13.250 -0.025 -14.195 1.00 81.38 85 SER A N 1
ATOM 664 C CA . SER A 1 85 ? 12.927 0.541 -12.883 1.00 81.38 85 SER A CA 1
ATOM 665 C C . SER A 1 85 ? 11.923 1.678 -13.046 1.00 81.38 85 SER A C 1
ATOM 667 O O . SER A 1 85 ? 12.304 2.846 -12.984 1.00 81.38 85 SER A O 1
ATOM 669 N N . TRP A 1 86 ? 10.647 1.334 -13.206 1.00 86.19 86 TRP A N 1
ATOM 670 C CA . TRP A 1 86 ? 9.564 2.317 -13.243 1.00 86.19 86 TRP A CA 1
ATOM 671 C C . TRP A 1 86 ? 9.551 3.151 -11.949 1.00 86.19 86 TRP A C 1
ATOM 673 O O . TRP A 1 86 ? 9.715 2.578 -10.859 1.00 86.19 86 TRP A O 1
ATOM 683 N N . PRO A 1 87 ? 9.354 4.479 -12.021 1.00 87.50 87 PRO A N 1
ATOM 684 C CA . PRO A 1 87 ? 9.077 5.280 -10.836 1.00 87.50 87 PRO A CA 1
ATOM 685 C C . PRO A 1 87 ? 7.788 4.783 -10.173 1.00 87.50 87 PRO A C 1
ATOM 687 O O . PRO A 1 87 ? 6.793 4.527 -10.850 1.00 87.50 87 PRO A O 1
ATOM 690 N N . VAL A 1 88 ? 7.799 4.623 -8.847 1.00 91.00 88 VAL A N 1
ATOM 691 C CA . VAL A 1 88 ? 6.626 4.178 -8.080 1.00 91.00 88 VAL A CA 1
ATOM 692 C C . VAL A 1 88 ? 6.378 5.142 -6.932 1.00 91.00 88 VAL A C 1
ATOM 694 O O . VAL A 1 88 ? 7.254 5.353 -6.092 1.00 91.00 88 VAL A O 1
ATOM 697 N N . GLU A 1 89 ? 5.157 5.657 -6.856 1.00 93.25 89 GLU A N 1
ATOM 698 C CA . GLU A 1 89 ? 4.691 6.523 -5.779 1.00 93.25 89 GLU A CA 1
ATOM 699 C C . GLU A 1 89 ? 3.523 5.867 -5.047 1.00 93.25 89 GLU A C 1
ATOM 701 O O . GLU A 1 89 ? 2.622 5.302 -5.667 1.00 93.25 89 GLU A O 1
ATOM 706 N N . VAL A 1 90 ? 3.519 5.934 -3.712 1.00 95.94 90 VAL A N 1
ATOM 707 C CA . VAL A 1 90 ? 2.455 5.335 -2.896 1.00 95.94 90 VAL A CA 1
ATOM 708 C C . VAL A 1 90 ? 1.913 6.341 -1.893 1.00 95.94 90 VAL A C 1
ATOM 710 O O . VAL A 1 90 ? 2.637 6.819 -1.020 1.00 95.94 90 VAL A O 1
ATOM 713 N N . ALA A 1 91 ? 0.614 6.616 -1.981 1.00 95.19 91 ALA A N 1
ATOM 714 C CA . ALA A 1 91 ? -0.104 7.492 -1.066 1.00 95.19 91 ALA A CA 1
ATOM 715 C C . ALA A 1 91 ? -1.122 6.687 -0.252 1.00 95.19 91 ALA A C 1
ATOM 717 O O . ALA A 1 91 ? -2.065 6.125 -0.803 1.00 95.19 91 ALA A O 1
ATOM 718 N N . VAL A 1 92 ? -0.959 6.661 1.075 1.00 94.56 92 VAL A N 1
ATOM 719 C CA . VAL A 1 92 ? -1.894 5.987 1.990 1.00 94.56 92 VAL A CA 1
ATOM 720 C C . VAL A 1 92 ? -2.734 7.023 2.728 1.00 94.56 92 VAL A C 1
ATOM 722 O O . VAL A 1 92 ? -2.238 7.737 3.604 1.00 94.56 92 VAL A O 1
ATOM 725 N N . LYS A 1 93 ? -4.018 7.086 2.382 1.00 90.25 93 LYS A N 1
ATOM 726 C CA . LYS A 1 93 ? -5.010 8.007 2.936 1.00 90.25 93 LYS A CA 1
ATOM 727 C C . LYS A 1 93 ? -5.858 7.304 3.995 1.00 90.25 93 LYS A C 1
ATOM 729 O O . LYS A 1 93 ? -6.185 6.123 3.880 1.00 90.25 93 LYS A O 1
ATOM 734 N N . ARG A 1 94 ? -6.209 8.042 5.049 1.00 85.19 94 ARG A N 1
ATOM 735 C CA . ARG A 1 94 ? -7.170 7.596 6.066 1.00 85.19 94 ARG A CA 1
ATOM 736 C C . ARG A 1 94 ? -8.516 8.208 5.729 1.00 85.19 94 ARG A C 1
ATOM 738 O O . ARG A 1 94 ? -8.578 9.419 5.537 1.00 85.19 94 ARG A O 1
ATOM 745 N N . PHE A 1 95 ? -9.547 7.379 5.721 1.00 82.88 95 PHE A N 1
ATOM 746 C CA . PHE A 1 95 ? -10.915 7.847 5.644 1.00 82.88 95 PHE A CA 1
ATOM 747 C C . PHE A 1 95 ? -11.270 8.687 6.869 1.00 82.88 95 PHE A C 1
ATOM 749 O O . PHE A 1 95 ? -10.964 8.329 8.010 1.00 82.88 95 PHE A O 1
ATOM 756 N N . SER A 1 96 ? -11.905 9.819 6.625 1.00 78.88 96 SER A N 1
ATOM 757 C CA . SER A 1 96 ? -12.405 10.735 7.628 1.00 78.88 96 SER A CA 1
ATOM 758 C C . SER A 1 96 ? -13.906 10.896 7.400 1.00 78.88 96 SER A C 1
ATOM 760 O O . SER A 1 96 ? -14.292 11.622 6.490 1.00 78.88 96 SER A O 1
ATOM 762 N N . PRO A 1 97 ? -14.766 10.297 8.245 1.00 75.75 97 PRO A N 1
ATOM 763 C CA . PRO A 1 97 ? -16.220 10.430 8.105 1.00 75.75 97 PRO A CA 1
ATOM 764 C C . PRO A 1 97 ? -16.715 11.887 8.099 1.00 75.75 97 PRO A C 1
ATOM 766 O O . PRO A 1 97 ? -17.796 12.175 7.603 1.00 75.75 97 PRO A O 1
ATOM 769 N N . GLU A 1 98 ? -15.932 12.808 8.669 1.00 80.12 98 GLU A N 1
ATOM 770 C CA . GLU A 1 98 ? -16.234 14.243 8.704 1.00 80.12 98 GLU A CA 1
ATOM 771 C C . GLU A 1 98 ? -15.883 14.980 7.401 1.00 80.12 98 GLU A C 1
ATOM 773 O O . GLU A 1 98 ? -16.375 16.083 7.173 1.00 80.12 98 GLU A O 1
ATOM 778 N N . LYS A 1 99 ? -15.002 14.412 6.569 1.00 82.19 99 LYS A N 1
ATOM 779 C CA . LYS A 1 99 ? -14.477 15.050 5.348 1.00 82.19 99 LYS A CA 1
ATOM 780 C C . LYS A 1 99 ? -14.822 14.287 4.073 1.00 82.19 99 LYS A C 1
ATOM 782 O O . LYS A 1 99 ? -14.821 14.887 3.002 1.00 82.19 99 LYS A O 1
ATOM 787 N N . ASP A 1 100 ? -15.132 13.003 4.198 1.00 83.00 100 ASP A N 1
ATOM 788 C CA . ASP A 1 100 ? -15.329 12.080 3.093 1.00 83.00 100 ASP A CA 1
ATOM 789 C C . ASP A 1 100 ? -16.778 11.570 3.088 1.00 83.00 100 ASP A C 1
ATOM 791 O O . ASP A 1 100 ? -17.310 11.127 4.109 1.00 83.00 100 ASP A O 1
ATOM 795 N N . ALA A 1 101 ? -17.430 11.619 1.924 1.00 79.56 101 ALA A N 1
ATOM 796 C CA . ALA A 1 101 ? -18.774 11.077 1.752 1.00 79.56 101 ALA A CA 1
ATOM 797 C C . ALA A 1 101 ? -18.712 9.556 1.553 1.00 79.56 101 ALA A C 1
ATOM 799 O O . ALA A 1 101 ? -17.990 9.070 0.684 1.00 79.56 101 ALA A O 1
ATOM 800 N N . PHE A 1 102 ? -19.499 8.804 2.324 1.00 75.56 102 PHE A N 1
ATOM 801 C CA . PHE A 1 102 ? -19.631 7.356 2.172 1.00 75.56 102 PHE A CA 1
ATOM 802 C C . PHE A 1 102 ? -21.062 6.903 2.449 1.00 75.56 102 PHE A C 1
ATOM 804 O O . PHE A 1 102 ? -21.813 7.562 3.170 1.00 75.56 102 PHE A O 1
ATOM 811 N N . TRP A 1 103 ? -21.426 5.756 1.884 1.00 78.25 103 TRP A N 1
ATOM 812 C CA . TRP A 1 103 ? -22.669 5.063 2.192 1.00 78.25 103 TRP A CA 1
ATOM 813 C C . TRP A 1 103 ? -22.336 3.684 2.755 1.00 78.25 103 TRP A C 1
ATOM 815 O O . TRP A 1 103 ? -21.514 2.961 2.194 1.00 78.25 103 TRP A O 1
ATOM 825 N N . ASN A 1 104 ? -22.969 3.342 3.872 1.00 65.31 104 ASN A N 1
ATOM 826 C CA . ASN A 1 104 ? -22.938 2.014 4.467 1.00 65.31 104 ASN A CA 1
ATOM 827 C C . ASN A 1 104 ? -24.393 1.570 4.640 1.00 65.31 104 ASN A C 1
ATOM 829 O O . ASN A 1 104 ? -25.176 2.311 5.241 1.00 65.31 104 ASN A O 1
ATOM 833 N N . GLY A 1 105 ? -24.752 0.421 4.073 1.00 62.03 105 GLY A N 1
ATOM 834 C CA . GLY A 1 105 ? -26.116 -0.107 4.041 1.00 62.03 105 GLY A CA 1
ATOM 835 C C . GLY A 1 105 ? -26.195 -1.544 4.506 1.00 62.03 105 GLY A C 1
ATOM 836 O O . GLY A 1 105 ? -25.169 -2.252 4.406 1.00 62.03 105 GLY A O 1
#

pLDDT: mean 85.51, std 12.16, range [47.91, 97.94]

Sequence (105 aa):
MELRRLLRDACLSIKELKLSASDIVIEIWDVSVNAFVEGEEHAPVVIVVELLFDNPERTIEVRRKLAEALGKAAKGYYTMIDGSSWPVEVAVKRFSPEKDAFWNG

Foldseek 3Di:
DVLLVQLLVLVVVLVLLVDDSVQDDDDDDDPPPVPPPVPDPDDEAEAEAEAADDDPSCDPVSQVSSQVSSQVSVQVVVCVPPVDRHHYGYHYYYDDVVPDDDDDD

Secondary structure (DSSP, 8-state):
-HHHHHHHHHHHH-GGG---GGG----------S---TT-SS--EEEEEEE-S--TTS-HHHHHHHHHHHHHHHHHHHHHHHS----EEEEEEEP-TTTS-----